Protein AF-C0QGR6-F1 (afdb_monomer)

Organism: Desulforapulum autotrophicum (strain ATCC 43914 / DSM 3382 / VKM B-1955 / HRM2) (NCBI:txid177437)

Sequence (82 aa):
MIAHAPVVWAANPVFVLQKHKILALATFEEGCILRNWALEGLERAGIDYKIVYVSRSISGLLDAVKAGFAIHPSSAITFLPI

Radius of gyration: 12.6 Å; Cα contacts (8 Å, |Δi|>4): 120; chains: 1; bounding box: 28×29×36 Å

Solvent-accessible surface area (backbone atoms only — not comparable to full-atom values): 5003 Å² total; per-residue (Å²): 137,90,83,87,69,59,79,40,79,43,60,28,94,85,66,72,93,53,96,91,50,70,42,39,28,26,36,54,53,92,91,38,65,55,39,52,55,45,52,55,52,31,59,77,67,71,50,59,65,43,82,77,42,75,38,95,42,70,65,60,39,49,49,40,13,66,72,58,72,23,33,26,65,37,54,54,68,80,74,57,86,128

Mean predicted aligned error: 4.11 Å

Foldseek 3Di:
DDDDFDWDKQAAPPDDDDQPDAAEAEEEDPPDPLVVCVVVVCVVVVHHYDDPHYDPDPVVRVVCRNVGPHMYTDTPVVPDDD

Nearest PDB structures (foldseek):
  3onm-assembly1_A  TM=8.805E-01  e=1.248E-05  Yersinia pseudotuberculosis IP 31758
  3onm-assembly1_B  TM=8.930E-01  e=2.980E-05  Yersinia pseudotuberculosis IP 31758
  7yhj-assembly2_D-2  TM=8.774E-01  e=3.407E-05  Escherichia coli
  7yhj-assembly1_E  TM=8.772E-01  e=4.165E-05  Escherichia coli
  7yhj-assembly1_C  TM=8.781E-01  e=1.300E-04  Escherichia coli

pLDDT: mean 90.97, std 11.66, range [45.31, 98.12]

Secondary structure (DSSP, 8-state):
-PPP--EEEE--TT----TTSPEEEEEPPTT-HHHHHHHHHHHHHT--EEEEEE-S-HHHHHHHHHTTS-BEEEEGGGGS--

Structure (mmCIF, N/CA/C/O backbone):
data_AF-C0QGR6-F1
#
_entry.id   AF-C0QGR6-F1
#
loop_
_atom_site.group_PDB
_atom_site.id
_atom_site.type_symbol
_atom_site.label_atom_id
_atom_site.label_alt_id
_atom_site.label_comp_id
_atom_site.label_asym_id
_atom_site.label_entity_id
_atom_site.label_seq_id
_atom_site.pdbx_PDB_ins_code
_atom_site.Cartn_x
_atom_site.Cartn_y
_atom_site.Cartn_z
_atom_site.occupancy
_atom_site.B_iso_or_equiv
_atom_site.auth_seq_id
_atom_site.auth_comp_id
_atom_site.auth_asym_id
_atom_site.auth_atom_id
_atom_site.pdbx_PDB_model_num
ATOM 1 N N . MET A 1 1 ? 9.355 -2.842 -27.681 1.00 50.47 1 MET A N 1
ATOM 2 C CA . MET A 1 1 ? 7.879 -2.868 -27.626 1.00 50.47 1 MET A CA 1
ATOM 3 C C . MET A 1 1 ? 7.489 -2.254 -26.287 1.00 50.47 1 MET A C 1
ATOM 5 O O . MET A 1 1 ? 7.973 -2.744 -25.276 1.00 50.47 1 MET A O 1
ATOM 9 N N . ILE A 1 2 ? 6.764 -1.133 -26.267 1.00 71.88 2 ILE A N 1
ATOM 10 C CA . ILE A 1 2 ? 6.306 -0.500 -25.018 1.00 71.88 2 ILE A CA 1
ATOM 11 C C . ILE A 1 2 ? 4.926 -1.082 -24.713 1.00 71.88 2 ILE A C 1
ATOM 13 O O . ILE A 1 2 ? 4.035 -1.007 -25.555 1.00 71.88 2 ILE A O 1
ATOM 17 N N . ALA A 1 3 ? 4.774 -1.710 -23.550 1.00 74.44 3 ALA A N 1
ATOM 18 C CA . ALA A 1 3 ? 3.499 -2.245 -23.088 1.00 74.44 3 ALA A CA 1
ATOM 19 C C . ALA A 1 3 ? 2.816 -1.225 -22.168 1.00 74.44 3 ALA A C 1
ATOM 21 O O . ALA A 1 3 ? 3.448 -0.679 -21.266 1.00 74.44 3 ALA A O 1
ATOM 22 N N . HIS A 1 4 ? 1.523 -0.990 -22.388 1.00 80.94 4 HIS A N 1
ATOM 23 C CA . HIS A 1 4 ? 0.681 -0.215 -21.482 1.00 80.94 4 HIS A CA 1
ATOM 24 C C . HIS A 1 4 ? -0.121 -1.181 -20.617 1.00 80.94 4 HIS A C 1
ATOM 26 O O . HIS A 1 4 ? -0.870 -2.002 -21.141 1.00 80.94 4 HIS A O 1
ATOM 32 N N . ALA A 1 5 ? 0.027 -1.073 -19.299 1.00 85.12 5 ALA A N 1
ATOM 33 C CA . ALA A 1 5 ? -0.745 -1.859 -18.351 1.00 85.12 5 ALA A CA 1
ATOM 34 C C . ALA A 1 5 ? -1.376 -0.953 -17.297 1.00 85.12 5 ALA A C 1
ATOM 36 O O . ALA A 1 5 ? -0.704 -0.046 -16.798 1.00 85.12 5 ALA A O 1
ATOM 37 N N . PRO A 1 6 ? -2.653 -1.181 -16.950 1.00 89.88 6 PRO A N 1
ATOM 38 C CA . PRO A 1 6 ? -3.292 -0.430 -15.888 1.00 89.88 6 PRO A CA 1
ATOM 39 C C . PRO A 1 6 ? -2.688 -0.799 -14.532 1.00 89.88 6 PRO A C 1
ATOM 41 O O . PRO A 1 6 ? -2.247 -1.931 -14.305 1.00 89.88 6 PRO A O 1
ATOM 44 N N . VAL A 1 7 ? -2.726 0.164 -13.615 1.00 91.25 7 VAL A N 1
ATOM 45 C CA . VAL A 1 7 ? -2.457 -0.076 -12.199 1.00 91.25 7 VAL A CA 1
ATOM 46 C C . VAL A 1 7 ? -3.761 -0.460 -11.522 1.00 91.25 7 VAL A C 1
ATOM 48 O O . VAL A 1 7 ? -4.775 0.223 -11.661 1.00 91.25 7 VAL A O 1
ATOM 51 N N . VAL A 1 8 ? -3.727 -1.584 -10.821 1.00 93.69 8 VAL A N 1
ATOM 52 C CA . VAL A 1 8 ? -4.868 -2.210 -10.160 1.00 93.69 8 VAL A CA 1
ATOM 53 C C . VAL A 1 8 ? -4.531 -2.492 -8.701 1.00 93.69 8 VAL A C 1
ATOM 55 O O . VAL A 1 8 ? -3.366 -2.551 -8.308 1.00 93.69 8 VAL A O 1
ATOM 58 N N . TRP A 1 9 ? -5.559 -2.690 -7.883 1.00 95.25 9 TRP A N 1
ATOM 59 C CA . TRP A 1 9 ? -5.384 -3.099 -6.495 1.00 95.25 9 TRP A CA 1
ATOM 60 C C . TRP A 1 9 ? -5.329 -4.619 -6.390 1.00 95.25 9 TRP A C 1
ATOM 62 O O . TRP A 1 9 ? -6.276 -5.315 -6.749 1.00 95.25 9 TRP A O 1
ATOM 72 N N . ALA A 1 10 ? -4.223 -5.125 -5.861 1.00 95.50 10 ALA A N 1
ATOM 73 C CA . ALA A 1 10 ? -4.072 -6.508 -5.453 1.00 95.50 10 ALA A CA 1
ATOM 74 C C . ALA A 1 10 ? -4.614 -6.683 -4.031 1.00 95.50 10 ALA A C 1
ATOM 76 O O . ALA A 1 10 ? -4.169 -5.994 -3.110 1.00 95.50 10 ALA A O 1
ATOM 77 N N . ALA A 1 11 ? -5.539 -7.618 -3.847 1.00 96.00 11 ALA A N 1
ATOM 78 C CA . ALA A 1 11 ? -6.128 -7.935 -2.553 1.00 96.00 11 ALA A CA 1
ATOM 79 C C . ALA A 1 11 ? -6.332 -9.451 -2.410 1.00 96.00 11 ALA A C 1
ATOM 81 O O . ALA A 1 11 ? -6.389 -10.178 -3.404 1.00 96.00 11 ALA A O 1
ATOM 82 N N . ASN A 1 12 ? -6.449 -9.933 -1.171 1.00 95.81 12 ASN A N 1
ATOM 83 C CA . ASN A 1 12 ? -6.887 -11.304 -0.917 1.00 95.81 12 ASN A CA 1
ATOM 84 C C . ASN A 1 12 ? -8.308 -11.515 -1.499 1.00 95.81 12 ASN A C 1
ATOM 86 O O . ASN A 1 12 ? -9.118 -10.594 -1.401 1.00 95.81 12 ASN A O 1
ATOM 90 N N . PRO A 1 13 ? -8.657 -12.695 -2.051 1.00 93.44 13 PRO A N 1
ATOM 91 C CA . PRO A 1 13 ? -9.993 -12.953 -2.602 1.00 93.44 13 PRO A CA 1
ATOM 92 C C . PRO A 1 13 ? -11.169 -12.683 -1.652 1.00 93.44 13 PRO A C 1
ATOM 94 O O . PRO A 1 13 ? -12.260 -12.374 -2.121 1.00 93.44 13 PRO A O 1
ATOM 97 N N . VAL A 1 14 ? -10.967 -12.784 -0.333 1.00 93.38 14 VAL A N 1
ATOM 98 C CA . VAL A 1 14 ? -12.009 -12.485 0.668 1.00 93.38 14 VAL A CA 1
ATOM 99 C C . VAL A 1 14 ? -11.939 -11.053 1.214 1.00 93.38 14 VAL A C 1
ATOM 101 O O . VAL A 1 14 ? -12.626 -10.721 2.179 1.00 93.38 14 VAL A O 1
ATOM 104 N N . PHE A 1 15 ? -11.098 -10.193 0.635 1.00 93.94 15 PHE A N 1
ATOM 105 C CA . PHE A 1 15 ? -11.000 -8.794 1.036 1.00 93.94 15 PHE A CA 1
ATOM 106 C C . PHE A 1 15 ? -12.312 -8.054 0.764 1.00 93.94 15 PHE A C 1
ATOM 108 O O . PHE A 1 15 ? -12.851 -8.084 -0.341 1.00 93.94 15 PHE A O 1
ATOM 115 N N . VAL A 1 16 ? -12.785 -7.320 1.770 1.00 92.81 16 VAL A N 1
ATOM 116 C CA . VAL A 1 16 ? -13.948 -6.439 1.657 1.00 92.81 16 VAL A CA 1
ATOM 117 C C . VAL A 1 16 ? -13.545 -5.049 2.120 1.00 92.81 16 VAL A C 1
ATOM 119 O O . VAL A 1 16 ? -13.118 -4.871 3.263 1.00 92.81 16 VAL A O 1
ATOM 122 N N . LEU A 1 17 ? -13.720 -4.056 1.248 1.00 90.75 17 LEU A N 1
ATOM 123 C CA . LEU A 1 17 ? -13.493 -2.661 1.604 1.00 90.75 17 LEU A CA 1
ATOM 124 C C . LEU A 1 17 ? -14.540 -2.210 2.631 1.00 90.75 17 LEU A C 1
ATOM 126 O O . LEU A 1 17 ? -15.743 -2.292 2.393 1.00 90.75 17 LEU A O 1
ATOM 130 N N . GLN A 1 18 ? -14.073 -1.721 3.776 1.00 90.19 18 GLN A N 1
ATOM 131 C CA . GLN A 1 18 ? -14.922 -1.252 4.868 1.00 90.19 18 GLN A CA 1
ATOM 132 C C . GLN A 1 18 ? -14.896 0.278 4.906 1.00 90.19 18 GLN A C 1
ATOM 134 O O . GLN A 1 18 ? -13.844 0.865 5.139 1.00 90.19 18 GLN A O 1
ATOM 139 N N . LYS A 1 19 ? -16.055 0.923 4.720 1.00 82.62 19 LYS A N 1
ATOM 140 C CA . LYS A 1 19 ? -16.180 2.385 4.539 1.00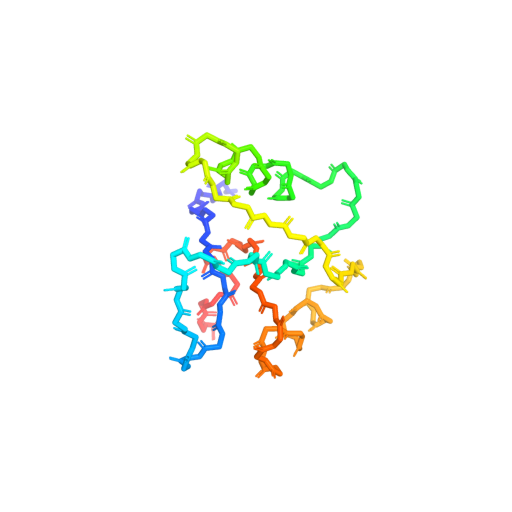 82.62 19 LYS A CA 1
ATOM 141 C C . LYS A 1 19 ? -15.552 3.237 5.655 1.00 82.62 19 LYS A C 1
ATOM 143 O O . LYS A 1 19 ? -15.139 4.354 5.392 1.00 82.62 19 LYS A O 1
ATOM 148 N N . HIS A 1 20 ? -15.483 2.723 6.881 1.00 87.12 20 HIS A N 1
ATOM 149 C CA . HIS A 1 20 ? -14.989 3.462 8.052 1.00 87.12 20 HIS A CA 1
ATOM 150 C C . HIS A 1 20 ? -13.727 2.838 8.660 1.00 87.12 20 HIS A C 1
ATOM 152 O O . HIS A 1 20 ? -13.411 3.082 9.823 1.00 87.12 20 HIS A O 1
ATOM 158 N N . LYS A 1 21 ? -13.035 1.974 7.910 1.00 91.88 21 LYS A N 1
ATOM 159 C CA . LYS A 1 21 ? -11.803 1.335 8.370 1.00 91.88 21 LYS A CA 1
ATOM 160 C C . LYS A 1 21 ? -10.627 1.890 7.586 1.00 91.88 21 LYS A C 1
ATOM 162 O O . LYS A 1 21 ? -10.674 1.939 6.362 1.00 91.88 21 LYS A O 1
ATOM 167 N N . ILE A 1 22 ? -9.554 2.210 8.305 1.00 96.12 22 ILE A N 1
ATOM 168 C CA . ILE A 1 22 ? -8.273 2.574 7.702 1.00 96.12 22 ILE A CA 1
ATOM 169 C C . ILE A 1 22 ? -7.805 1.427 6.799 1.00 96.12 22 ILE A C 1
ATOM 171 O O . ILE A 1 22 ? -7.655 0.283 7.248 1.00 96.12 22 ILE A O 1
ATOM 175 N N . LEU A 1 23 ? -7.567 1.744 5.531 1.00 97.25 23 LEU A N 1
ATOM 176 C CA . LEU A 1 23 ? -7.096 0.804 4.530 1.00 97.25 23 LEU A CA 1
ATOM 177 C C . LEU A 1 23 ? -5.615 0.481 4.749 1.00 97.25 23 LEU A C 1
ATOM 179 O O . LEU A 1 23 ? -4.753 1.354 4.686 1.00 97.25 23 LEU A O 1
ATOM 183 N N . ALA A 1 24 ? -5.311 -0.788 5.006 1.00 97.69 24 ALA A N 1
ATOM 184 C CA . ALA A 1 24 ? -3.945 -1.250 5.210 1.00 97.69 24 ALA A CA 1
ATOM 185 C C . ALA A 1 24 ? -3.236 -1.463 3.864 1.00 97.69 24 ALA A C 1
ATOM 187 O O . ALA A 1 24 ? -3.697 -2.247 3.032 1.00 97.69 24 ALA A O 1
ATOM 188 N N . LEU A 1 25 ? -2.107 -0.783 3.664 1.00 98.00 25 LEU A N 1
ATOM 189 C CA . LEU A 1 25 ? -1.332 -0.822 2.426 1.00 98.00 25 LEU A CA 1
ATOM 190 C C . LEU A 1 25 ? 0.011 -1.532 2.602 1.00 98.00 25 LEU A C 1
ATOM 192 O O . LEU A 1 25 ? 0.753 -1.269 3.553 1.00 98.00 25 LEU A O 1
ATOM 196 N N . ALA A 1 26 ? 0.333 -2.368 1.620 1.00 98.12 26 ALA A N 1
ATOM 197 C CA . ALA A 1 26 ? 1.657 -2.897 1.352 1.00 98.12 26 ALA A CA 1
ATOM 198 C C .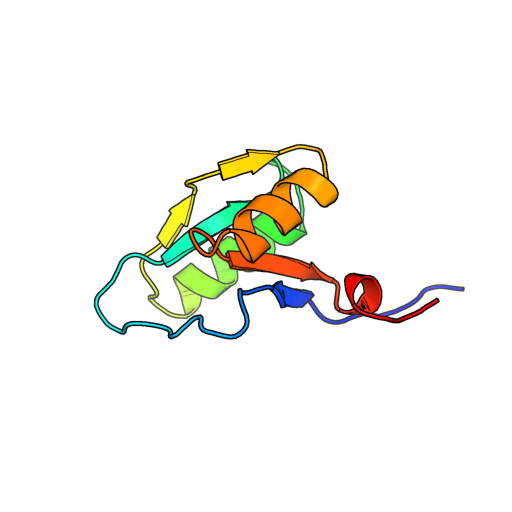 ALA A 1 26 ? 2.218 -2.190 0.112 1.00 98.12 26 ALA A C 1
ATOM 200 O O . ALA A 1 26 ? 1.640 -2.266 -0.977 1.00 98.12 26 ALA A O 1
ATOM 201 N N . THR A 1 27 ? 3.333 -1.480 0.251 1.00 97.94 27 THR A N 1
ATOM 202 C CA . THR A 1 27 ? 3.896 -0.670 -0.839 1.00 97.94 27 THR A CA 1
ATOM 203 C C . THR A 1 27 ? 5.384 -0.915 -1.027 1.00 97.94 27 THR A C 1
ATOM 205 O O . THR A 1 27 ? 6.085 -1.399 -0.142 1.00 97.94 27 THR A O 1
ATOM 208 N N . PHE A 1 28 ? 5.881 -0.563 -2.209 1.00 97.19 28 PHE A N 1
ATOM 209 C CA . PHE A 1 28 ? 7.313 -0.371 -2.385 1.00 97.19 28 PHE A CA 1
ATOM 210 C C . PHE A 1 28 ? 7.806 0.824 -1.555 1.00 97.19 28 PHE A C 1
ATOM 212 O O . PHE A 1 28 ? 7.030 1.597 -0.982 1.00 97.19 28 PHE A O 1
ATOM 219 N N . GLU A 1 29 ? 9.121 0.984 -1.490 1.00 96.62 29 GLU A N 1
ATOM 220 C CA . GLU A 1 29 ? 9.745 2.133 -0.842 1.00 96.62 29 GLU A CA 1
ATOM 221 C C . GLU A 1 29 ? 9.327 3.474 -1.468 1.00 96.62 29 GLU A C 1
ATOM 223 O O . GLU A 1 29 ? 8.693 3.550 -2.527 1.00 96.62 29 GLU A O 1
ATOM 228 N N . GLU A 1 30 ? 9.669 4.553 -0.771 1.00 94.62 30 GLU A N 1
ATOM 229 C CA . GLU A 1 30 ? 9.483 5.915 -1.267 1.00 94.62 30 GLU A CA 1
ATOM 230 C C . GLU A 1 30 ? 10.197 6.124 -2.604 1.00 94.62 30 GLU A C 1
ATOM 232 O O . GLU A 1 30 ? 11.231 5.520 -2.882 1.00 94.62 30 GLU A O 1
ATOM 237 N N . GLY A 1 31 ? 9.604 6.953 -3.464 1.00 92.44 31 GLY A N 1
ATOM 238 C CA . GLY A 1 31 ? 10.079 7.167 -4.833 1.00 92.44 31 GLY A CA 1
ATOM 239 C C . GLY A 1 31 ? 9.551 6.155 -5.857 1.00 92.44 31 GLY A C 1
ATOM 240 O O . GLY A 1 31 ? 9.697 6.382 -7.057 1.00 92.44 31 GLY A O 1
ATOM 241 N N . CYS A 1 32 ? 8.883 5.074 -5.436 1.00 94.75 32 CYS A N 1
ATOM 242 C CA . CYS A 1 32 ? 8.187 4.190 -6.369 1.00 94.75 32 CYS A CA 1
ATOM 243 C C . CYS A 1 32 ? 6.941 4.873 -6.957 1.00 94.75 32 CYS A C 1
ATOM 245 O O . CYS A 1 32 ? 6.031 5.270 -6.229 1.00 94.75 32 CYS A O 1
ATOM 247 N N . ILE A 1 33 ? 6.849 4.921 -8.288 1.00 94.75 33 ILE A N 1
ATOM 248 C CA . ILE A 1 33 ? 5.717 5.544 -8.986 1.00 94.75 33 ILE A CA 1
ATOM 249 C C . ILE A 1 33 ? 4.367 4.889 -8.651 1.00 94.75 33 ILE A C 1
ATOM 251 O O . ILE A 1 33 ? 3.377 5.589 -8.469 1.00 94.75 33 ILE A O 1
ATOM 255 N N . LEU A 1 34 ? 4.333 3.559 -8.479 1.00 93.88 34 LEU A N 1
ATOM 256 C CA . LEU A 1 34 ? 3.115 2.836 -8.094 1.00 93.88 34 LEU A CA 1
ATOM 257 C C . LEU A 1 34 ? 2.640 3.236 -6.699 1.00 93.88 34 LEU A C 1
ATOM 259 O O . LEU A 1 34 ? 1.439 3.366 -6.478 1.00 93.88 34 LEU A O 1
ATOM 263 N N . ARG A 1 35 ? 3.578 3.449 -5.765 1.00 95.88 35 ARG A N 1
ATOM 264 C CA . ARG A 1 35 ? 3.252 3.955 -4.430 1.00 95.88 35 ARG A CA 1
ATOM 265 C C . ARG A 1 35 ? 2.641 5.344 -4.552 1.00 95.88 35 ARG A C 1
ATOM 267 O O . ARG A 1 35 ? 1.547 5.539 -4.046 1.00 95.88 35 ARG A O 1
ATOM 274 N N . ASN A 1 36 ? 3.290 6.266 -5.256 1.00 96.69 36 ASN A N 1
ATOM 275 C CA . ASN A 1 36 ? 2.799 7.641 -5.372 1.00 96.69 36 ASN A CA 1
ATOM 276 C C . ASN A 1 36 ? 1.386 7.694 -5.969 1.00 96.69 36 ASN A C 1
ATOM 278 O O . ASN A 1 36 ? 0.489 8.261 -5.354 1.00 96.69 36 ASN A O 1
ATOM 282 N N . TRP A 1 37 ? 1.151 7.005 -7.090 1.00 96.06 37 TRP A N 1
ATOM 283 C CA . TRP A 1 37 ? -0.175 6.953 -7.715 1.00 96.06 37 TRP A CA 1
ATOM 284 C C . TRP A 1 37 ? -1.250 6.359 -6.804 1.00 96.06 37 TRP A C 1
ATOM 286 O O . TRP A 1 37 ? -2.397 6.802 -6.821 1.00 96.06 37 TRP A O 1
ATOM 296 N N . ALA A 1 38 ? -0.892 5.356 -6.004 1.00 95.62 38 ALA A N 1
ATOM 297 C CA . ALA A 1 38 ? -1.808 4.743 -5.057 1.00 95.62 38 ALA A CA 1
ATOM 298 C C . ALA A 1 38 ? -2.197 5.703 -3.930 1.00 95.62 38 ALA A C 1
ATOM 300 O O . ALA A 1 38 ? -3.380 5.821 -3.619 1.00 95.62 38 ALA A O 1
ATOM 301 N N . LEU A 1 39 ? -1.216 6.397 -3.344 1.00 96.94 39 LEU A N 1
ATOM 302 C CA . LEU 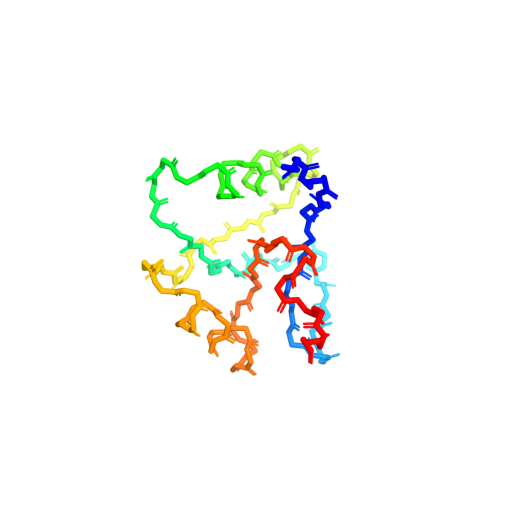A 1 39 ? -1.450 7.362 -2.267 1.00 96.94 39 LEU A CA 1
ATOM 303 C C . LEU A 1 39 ? -2.283 8.545 -2.774 1.00 96.94 39 LEU A C 1
ATOM 305 O O . LEU A 1 39 ? -3.336 8.827 -2.210 1.00 96.94 39 LEU A O 1
ATOM 309 N N . GLU A 1 40 ? -1.899 9.139 -3.905 1.00 97.00 40 GLU A N 1
ATOM 310 C CA . GLU A 1 40 ? -2.655 10.224 -4.546 1.00 97.00 40 GLU A CA 1
ATOM 311 C C . GLU A 1 40 ? -4.086 9.794 -4.906 1.00 97.00 40 GLU A C 1
ATOM 313 O O . GLU A 1 40 ? -5.045 10.550 -4.736 1.00 97.00 40 GLU A O 1
ATOM 318 N N . GLY A 1 41 ? -4.260 8.565 -5.402 1.00 95.88 41 GLY A N 1
ATOM 319 C CA . GLY A 1 41 ? -5.571 8.008 -5.724 1.00 95.88 41 GLY A CA 1
ATOM 320 C C . GLY A 1 41 ? -6.473 7.866 -4.496 1.00 95.88 41 GLY A C 1
ATOM 321 O O . GLY A 1 41 ? -7.656 8.203 -4.569 1.00 95.88 41 GLY A O 1
ATOM 322 N N . LEU A 1 42 ? -5.920 7.405 -3.371 1.00 95.88 42 LEU A N 1
ATOM 323 C CA . LEU A 1 42 ? -6.651 7.265 -2.109 1.00 95.88 42 LEU A CA 1
ATOM 324 C C . LEU A 1 42 ? -6.989 8.622 -1.488 1.00 95.88 42 LEU A C 1
ATOM 326 O O . LEU A 1 42 ? -8.122 8.815 -1.046 1.00 95.88 42 LEU A O 1
ATOM 330 N N . GLU A 1 43 ? -6.059 9.576 -1.527 1.00 96.94 43 GLU A N 1
ATOM 331 C CA . GLU A 1 43 ? -6.280 10.950 -1.059 1.00 96.94 43 GLU A CA 1
ATOM 332 C C . GLU A 1 43 ? -7.407 11.627 -1.839 1.00 96.94 43 GLU A C 1
ATOM 334 O O . GLU A 1 43 ? -8.346 12.161 -1.247 1.00 96.94 43 GLU A O 1
ATOM 339 N N . ARG A 1 44 ? -7.384 11.529 -3.173 1.00 97.25 44 ARG A N 1
ATOM 340 C CA . ARG A 1 44 ? -8.453 12.062 -4.034 1.00 97.25 44 ARG A CA 1
ATOM 341 C C . ARG A 1 44 ? -9.805 11.393 -3.796 1.00 97.25 44 ARG A C 1
ATOM 343 O O . ARG A 1 44 ? -10.836 12.024 -4.017 1.00 97.25 44 ARG A O 1
ATOM 350 N N . ALA A 1 45 ? -9.807 10.128 -3.383 1.00 94.75 45 ALA A N 1
ATOM 351 C CA . ALA A 1 45 ? -11.018 9.383 -3.054 1.00 94.75 45 ALA A CA 1
ATOM 352 C C . ALA A 1 45 ? -11.517 9.632 -1.617 1.00 94.75 45 ALA A C 1
ATO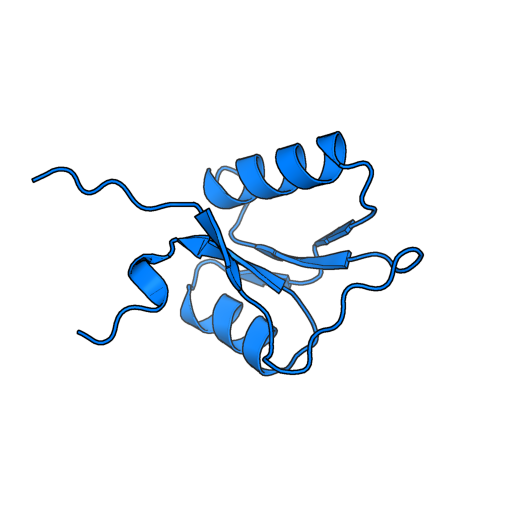M 354 O O . ALA A 1 45 ? -12.599 9.156 -1.273 1.00 94.75 45 ALA A O 1
ATOM 355 N N . GLY A 1 46 ? -10.751 10.345 -0.782 1.00 95.12 46 GLY A N 1
ATOM 356 C CA . GLY A 1 46 ? -11.066 10.537 0.635 1.00 95.12 46 GLY A CA 1
ATOM 357 C C . GLY A 1 46 ? -11.057 9.230 1.433 1.00 95.12 46 GLY A C 1
ATOM 358 O O . GLY A 1 46 ? -11.858 9.073 2.353 1.00 95.12 46 GLY A O 1
ATOM 359 N N . ILE A 1 47 ? -10.214 8.265 1.048 1.00 95.44 47 ILE A N 1
ATOM 360 C CA . ILE A 1 47 ? -10.089 6.974 1.735 1.00 95.44 47 ILE A CA 1
ATOM 361 C C . ILE A 1 47 ? -8.911 7.045 2.701 1.00 95.44 47 ILE A C 1
ATOM 363 O O . ILE A 1 47 ? -7.763 7.142 2.273 1.00 95.44 47 ILE A O 1
ATOM 367 N N . ASP A 1 48 ? -9.192 6.920 3.997 1.00 96.75 48 ASP A N 1
ATOM 368 C CA . ASP A 1 48 ? -8.150 6.822 5.016 1.00 96.75 48 ASP A CA 1
ATOM 369 C C . ASP A 1 48 ? -7.328 5.547 4.831 1.00 96.75 48 ASP A C 1
ATOM 371 O O . ASP A 1 48 ? -7.866 4.442 4.696 1.00 96.75 48 ASP A O 1
ATOM 375 N N . TYR A 1 49 ? -6.008 5.683 4.883 1.00 97.31 49 TYR A N 1
ATOM 376 C CA . TYR A 1 49 ? -5.092 4.570 4.694 1.00 97.31 49 TYR A CA 1
ATOM 377 C C . TYR A 1 49 ? -3.914 4.623 5.660 1.00 97.31 49 TYR A C 1
ATOM 379 O O . TYR A 1 49 ? -3.591 5.649 6.258 1.00 97.31 49 TYR A O 1
ATOM 387 N N . LYS A 1 50 ? -3.245 3.481 5.804 1.00 97.75 50 LYS A N 1
ATOM 388 C CA . LYS A 1 50 ? -1.987 3.357 6.532 1.00 97.75 50 LYS A CA 1
ATOM 389 C C . LYS A 1 50 ? -1.072 2.386 5.809 1.00 97.75 50 LYS A C 1
ATOM 391 O O . LYS A 1 50 ? -1.463 1.262 5.507 1.00 97.75 50 LYS A O 1
ATOM 396 N N . ILE A 1 51 ? 0.171 2.798 5.590 1.00 97.94 51 ILE A N 1
ATOM 397 C CA . ILE A 1 51 ? 1.225 1.894 5.131 1.00 97.94 51 ILE A CA 1
ATOM 398 C C . ILE A 1 51 ? 1.616 1.012 6.318 1.00 97.94 51 ILE A C 1
ATOM 400 O O . ILE A 1 51 ? 2.128 1.503 7.324 1.00 97.94 51 ILE A O 1
ATOM 404 N N . VAL A 1 52 ? 1.315 -0.282 6.224 1.00 98.00 52 VAL A N 1
ATOM 405 C CA . VAL A 1 52 ? 1.586 -1.271 7.284 1.00 98.00 52 VAL A CA 1
ATOM 406 C C . VAL A 1 52 ? 2.752 -2.188 6.938 1.00 98.00 52 VAL A C 1
ATOM 408 O O . VAL A 1 52 ? 3.281 -2.863 7.816 1.00 98.00 52 VAL A O 1
ATOM 411 N N . TYR A 1 53 ? 3.152 -2.217 5.666 1.00 98.06 53 TYR A N 1
ATOM 412 C CA . TYR A 1 53 ? 4.242 -3.049 5.182 1.00 98.06 53 TYR A CA 1
ATOM 413 C C . TYR A 1 53 ? 4.947 -2.383 3.999 1.00 98.06 53 TYR A C 1
ATOM 415 O O . TYR A 1 53 ? 4.298 -1.877 3.083 1.00 98.06 53 TYR A O 1
ATOM 423 N N . VAL A 1 54 ? 6.278 -2.392 4.023 1.00 97.88 54 VAL A N 1
ATOM 424 C CA . VAL A 1 54 ? 7.123 -1.870 2.945 1.00 97.88 54 VAL A CA 1
ATOM 425 C C . VAL A 1 54 ? 8.132 -2.940 2.562 1.00 97.88 54 VAL A C 1
ATOM 427 O O . VAL A 1 54 ? 8.754 -3.546 3.432 1.00 97.88 54 VAL A O 1
ATOM 430 N N . SER A 1 55 ? 8.300 -3.181 1.265 1.00 96.81 55 SER A N 1
ATOM 431 C CA . SER A 1 55 ? 9.284 -4.141 0.764 1.00 96.81 55 SER A CA 1
ATOM 432 C C . SER A 1 55 ? 9.829 -3.721 -0.593 1.00 96.81 55 SER A C 1
ATOM 434 O O . SER A 1 55 ? 9.123 -3.128 -1.403 1.00 96.81 55 SER A O 1
ATOM 436 N N . ARG A 1 56 ? 11.088 -4.074 -0.865 1.00 95.56 56 ARG A N 1
ATOM 437 C CA . ARG A 1 56 ? 11.703 -3.950 -2.198 1.00 95.56 56 ARG A CA 1
ATOM 438 C C . ARG A 1 56 ? 11.370 -5.127 -3.117 1.00 95.56 56 ARG A C 1
ATOM 440 O O . ARG A 1 56 ? 11.704 -5.084 -4.295 1.00 95.56 56 ARG A O 1
ATOM 447 N N . SER A 1 57 ? 10.746 -6.182 -2.591 1.00 95.06 57 SER A N 1
ATOM 448 C CA . SER A 1 57 ? 10.416 -7.384 -3.356 1.00 95.06 57 SER A CA 1
ATOM 449 C C . SER A 1 57 ? 8.926 -7.463 -3.650 1.00 95.06 57 SER A C 1
ATOM 451 O O . SER A 1 57 ? 8.108 -7.437 -2.729 1.00 95.06 57 SER A O 1
ATOM 453 N N . ILE A 1 58 ? 8.582 -7.684 -4.922 1.00 93.69 58 ILE A N 1
ATOM 454 C CA . ILE A 1 58 ? 7.204 -7.974 -5.325 1.00 93.69 58 ILE A CA 1
ATOM 455 C C . ILE A 1 58 ? 6.652 -9.211 -4.609 1.00 93.69 58 ILE A C 1
ATOM 457 O O . ILE A 1 58 ? 5.493 -9.204 -4.209 1.00 93.69 58 ILE A O 1
ATOM 461 N N . SER A 1 59 ? 7.473 -10.244 -4.374 1.00 94.50 59 SER A N 1
ATOM 462 C CA . SER A 1 59 ? 7.020 -11.440 -3.658 1.00 94.50 59 SER A CA 1
ATOM 463 C C . SER A 1 59 ? 6.588 -11.105 -2.233 1.00 94.50 59 SER A C 1
ATOM 465 O O . SER A 1 59 ? 5.500 -11.492 -1.834 1.00 94.50 59 SER A O 1
ATOM 467 N N . GLY A 1 60 ? 7.363 -10.287 -1.512 1.00 96.00 60 GLY A N 1
ATOM 468 C CA . GLY A 1 60 ? 7.017 -9.875 -0.150 1.00 96.00 60 GLY A CA 1
ATOM 469 C C . GLY A 1 60 ? 5.727 -9.055 -0.091 1.00 96.00 60 GLY A C 1
ATOM 470 O O . GLY A 1 60 ? 4.907 -9.247 0.804 1.00 96.00 60 GLY A O 1
ATOM 471 N N . LEU A 1 61 ? 5.506 -8.168 -1.067 1.00 97.00 61 LEU A N 1
ATOM 472 C CA . LEU A 1 61 ? 4.254 -7.409 -1.162 1.00 97.00 61 LEU A CA 1
ATOM 473 C C . LEU A 1 61 ? 3.063 -8.325 -1.460 1.00 97.00 61 LEU A C 1
ATOM 475 O O . LEU A 1 61 ? 2.014 -8.192 -0.832 1.00 97.00 61 LEU A O 1
ATOM 479 N N . LEU A 1 62 ? 3.227 -9.288 -2.370 1.00 95.25 62 LEU A N 1
ATOM 480 C CA . LEU A 1 62 ? 2.188 -10.272 -2.670 1.00 95.25 62 LEU A CA 1
ATOM 481 C C . LEU A 1 62 ? 1.934 -11.230 -1.502 1.00 95.25 62 LEU A C 1
ATOM 483 O O . LEU A 1 62 ? 0.797 -11.654 -1.322 1.00 95.25 62 LEU A O 1
ATOM 487 N N . ASP A 1 63 ? 2.937 -11.551 -0.691 1.00 96.50 63 ASP A N 1
ATOM 488 C CA . ASP A 1 63 ? 2.763 -12.377 0.504 1.00 96.50 63 ASP A CA 1
ATOM 489 C C . ASP A 1 63 ? 1.946 -11.639 1.571 1.00 96.50 63 ASP A C 1
ATOM 491 O O . ASP A 1 63 ? 1.045 -12.232 2.164 1.00 96.50 63 ASP A O 1
ATOM 495 N N . ALA A 1 64 ? 2.157 -10.327 1.738 1.00 97.12 64 ALA A N 1
ATOM 496 C CA . ALA A 1 64 ? 1.307 -9.491 2.588 1.00 97.12 64 ALA A CA 1
ATOM 497 C C . ALA A 1 64 ? -0.158 -9.470 2.111 1.00 97.12 64 ALA A C 1
ATOM 499 O O . ALA A 1 64 ? -1.088 -9.584 2.917 1.00 97.12 64 ALA A O 1
ATOM 500 N N . VAL A 1 65 ? -0.360 -9.392 0.791 1.00 97.25 65 VAL A N 1
ATOM 501 C CA . VAL A 1 65 ? -1.688 -9.484 0.169 1.00 97.25 65 VAL A CA 1
ATOM 502 C C . VAL A 1 65 ? -2.321 -10.854 0.398 1.00 97.25 65 VAL A C 1
ATOM 504 O O . VAL A 1 65 ? -3.462 -10.933 0.849 1.00 97.25 65 VAL A O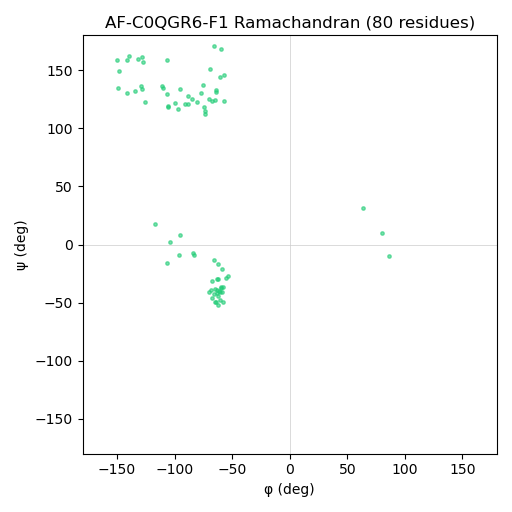 1
ATOM 507 N N . LYS A 1 66 ? -1.595 -11.944 0.133 1.00 95.94 66 LYS A N 1
ATOM 508 C CA . LYS A 1 66 ? -2.085 -13.320 0.321 1.00 95.94 66 LYS A CA 1
ATOM 509 C C . LYS A 1 66 ? -2.437 -13.600 1.777 1.00 95.94 66 LYS A C 1
ATOM 511 O O . LYS A 1 66 ? -3.475 -14.201 2.031 1.00 95.94 66 LYS A O 1
ATOM 516 N N . ALA A 1 67 ? -1.635 -13.111 2.722 1.00 96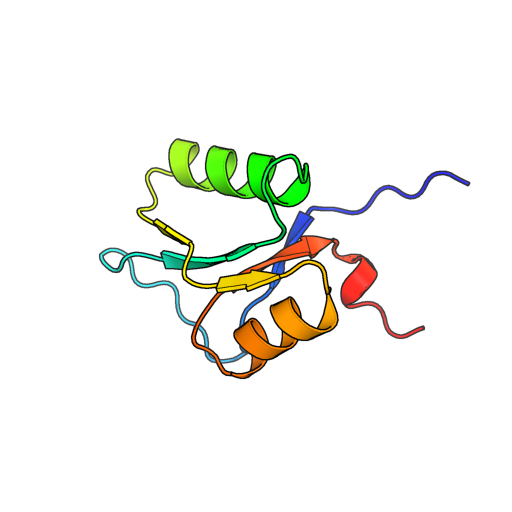.62 67 ALA A N 1
ATOM 517 C CA . ALA A 1 67 ? -1.917 -13.204 4.152 1.00 96.62 67 ALA A CA 1
ATOM 518 C C . ALA A 1 67 ? -3.156 -12.391 4.584 1.00 96.62 67 ALA A C 1
ATOM 520 O O . ALA A 1 67 ? -3.664 -12.586 5.685 1.00 96.62 67 ALA A O 1
ATOM 521 N N . GLY A 1 68 ? -3.664 -11.496 3.728 1.00 95.06 68 GLY A N 1
ATOM 522 C CA . GLY A 1 68 ? -4.937 -10.802 3.922 1.00 95.06 68 GLY A CA 1
ATOM 523 C C . GLY A 1 68 ? -4.885 -9.604 4.867 1.00 95.06 68 GLY A C 1
ATOM 524 O O . GLY A 1 68 ? -5.935 -9.071 5.220 1.00 95.06 68 GLY A O 1
ATOM 525 N N . PHE A 1 69 ? -3.693 -9.156 5.270 1.00 94.75 69 PHE A N 1
ATOM 526 C CA . PHE A 1 69 ? -3.558 -8.016 6.183 1.00 94.75 69 PHE A CA 1
ATOM 527 C C . PHE A 1 69 ? -3.304 -6.678 5.476 1.00 94.75 69 PHE A C 1
ATOM 529 O O . PHE A 1 69 ? -3.361 -5.638 6.131 1.00 94.75 69 PHE A O 1
ATOM 536 N N . ALA A 1 70 ? -3.041 -6.679 4.166 1.00 97.19 70 ALA A N 1
ATOM 537 C CA . ALA A 1 70 ? -2.828 -5.466 3.381 1.00 97.19 70 ALA A CA 1
ATOM 538 C C . ALA A 1 70 ? -3.269 -5.633 1.918 1.00 97.19 70 ALA A C 1
ATOM 540 O O . ALA A 1 70 ? -3.334 -6.750 1.407 1.00 97.19 70 ALA A O 1
ATOM 541 N N . ILE A 1 71 ? -3.530 -4.517 1.236 1.00 97.19 71 ILE A N 1
ATOM 542 C CA . ILE A 1 71 ? -3.660 -4.465 -0.228 1.00 97.19 71 ILE A CA 1
ATOM 543 C C . ILE A 1 71 ? -2.430 -3.798 -0.851 1.00 97.19 71 ILE A C 1
ATOM 545 O O . ILE A 1 71 ? -1.727 -3.039 -0.180 1.00 97.19 71 ILE A O 1
ATOM 549 N N . HIS A 1 72 ? -2.177 -4.040 -2.134 1.00 97.12 72 HIS A N 1
ATOM 550 C CA . HIS A 1 72 ? -0.997 -3.518 -2.827 1.00 97.12 72 HIS A CA 1
ATOM 551 C C . HIS A 1 72 ? -1.357 -2.919 -4.198 1.00 97.12 72 HIS A C 1
ATOM 553 O O . HIS A 1 72 ? -2.059 -3.577 -4.968 1.00 97.12 72 HIS A O 1
ATOM 559 N N . PRO A 1 73 ? -0.881 -1.710 -4.548 1.00 96.00 73 PRO A N 1
ATOM 560 C CA . PRO A 1 73 ? -1.002 -1.193 -5.908 1.00 96.00 73 PRO A CA 1
ATOM 561 C C . PRO A 1 73 ? -0.031 -1.922 -6.840 1.00 96.00 73 PRO A C 1
ATOM 563 O O . PRO A 1 73 ? 1.185 -1.801 -6.706 1.00 96.00 73 PRO A O 1
ATOM 566 N N . SER A 1 74 ? -0.566 -2.669 -7.798 1.00 92.69 74 SER A N 1
ATOM 567 C CA . SER A 1 74 ? 0.212 -3.526 -8.689 1.00 92.69 74 SER A CA 1
ATOM 568 C C . SER A 1 74 ? -0.107 -3.242 -10.154 1.00 92.69 74 SER A C 1
ATOM 570 O O . SER A 1 74 ? -1.178 -2.739 -10.488 1.00 92.69 74 SER A O 1
ATOM 572 N N . SER A 1 75 ? 0.817 -3.574 -11.051 1.00 88.56 75 SER A N 1
ATOM 573 C CA . SER A 1 75 ? 0.524 -3.581 -12.485 1.00 88.56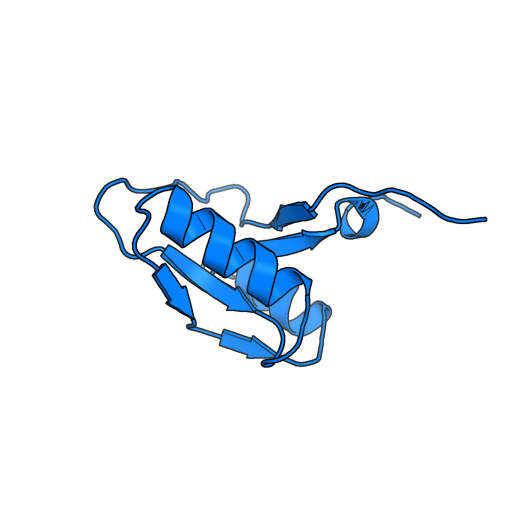 75 SER A CA 1
ATOM 574 C C . SER A 1 75 ? -0.311 -4.813 -12.822 1.00 88.56 75 SER A C 1
ATOM 576 O O . SER A 1 75 ? 0.003 -5.913 -12.369 1.00 88.56 75 SER A O 1
ATOM 578 N N . ALA A 1 76 ? -1.338 -4.671 -13.662 1.00 80.94 76 ALA A N 1
ATOM 579 C CA . ALA A 1 76 ? -2.179 -5.804 -14.059 1.00 80.94 76 ALA A CA 1
ATOM 580 C C . ALA A 1 76 ? -1.395 -6.945 -14.745 1.00 80.94 76 ALA A C 1
ATOM 582 O O . ALA A 1 76 ? -1.837 -8.091 -14.715 1.00 80.94 76 ALA A O 1
ATOM 583 N N . ILE A 1 77 ? -0.204 -6.663 -15.297 1.00 73.38 77 ILE A N 1
ATOM 584 C CA . ILE A 1 77 ? 0.685 -7.683 -15.885 1.00 73.38 77 ILE A CA 1
ATOM 585 C C . ILE A 1 77 ? 1.142 -8.712 -14.843 1.00 73.38 77 ILE A C 1
ATOM 587 O O . ILE A 1 77 ? 1.351 -9.870 -1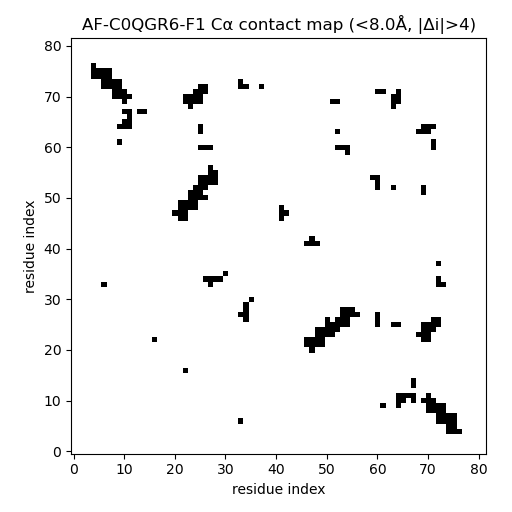5.188 1.00 73.38 77 ILE A O 1
ATOM 591 N N . THR A 1 78 ? 1.261 -8.331 -13.568 1.00 69.62 78 THR A N 1
ATOM 592 C CA . THR A 1 78 ? 1.707 -9.238 -12.498 1.00 69.62 78 THR A CA 1
A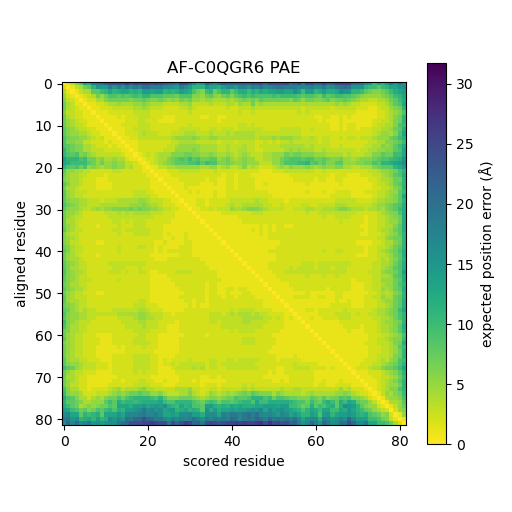TOM 593 C C . THR A 1 78 ? 0.754 -10.424 -12.281 1.00 69.62 78 THR A C 1
ATOM 595 O O . THR A 1 78 ? 1.157 -11.421 -11.689 1.00 69.62 78 THR A O 1
ATOM 598 N N . PHE A 1 79 ? -0.481 -10.352 -12.790 1.00 65.31 79 PHE A N 1
ATOM 599 C CA . PHE A 1 79 ? -1.496 -11.404 -12.673 1.00 65.31 79 PHE A CA 1
ATOM 600 C C . PHE A 1 79 ? -1.712 -12.220 -13.953 1.00 65.31 79 PHE A C 1
ATOM 602 O O . PHE A 1 79 ? -2.586 -13.087 -13.970 1.00 65.31 79 PHE A O 1
ATOM 609 N N . LEU A 1 80 ? -0.957 -11.962 -15.024 1.00 54.66 80 LEU A N 1
ATOM 610 C CA . LEU A 1 80 ? -1.065 -12.760 -16.242 1.00 54.66 80 LEU A CA 1
ATOM 611 C C . LEU A 1 80 ? -0.338 -14.103 -16.054 1.00 54.66 80 LEU A C 1
ATOM 613 O O . LEU A 1 80 ? 0.818 -14.100 -15.624 1.00 54.66 80 LEU A O 1
ATOM 617 N N . PRO A 1 81 ? -0.974 -15.247 -16.372 1.00 45.31 81 PRO A N 1
ATOM 618 C CA . PRO A 1 81 ? -0.240 -16.493 -16.531 1.00 45.31 81 PRO A CA 1
ATOM 619 C C . PRO A 1 81 ? 0.692 -16.332 -17.740 1.00 45.31 81 PRO A C 1
ATOM 621 O O . PRO A 1 81 ? 0.240 -15.939 -18.816 1.00 45.31 81 PRO A O 1
ATOM 624 N N . ILE A 1 82 ? 1.989 -16.558 -17.527 1.00 45.78 82 ILE A N 1
ATOM 625 C CA . ILE A 1 82 ? 2.995 -16.644 -18.596 1.00 45.78 82 ILE A CA 1
ATOM 626 C C . ILE A 1 82 ? 2.762 -17.935 -19.380 1.00 45.78 82 ILE A C 1
ATOM 628 O O . ILE A 1 82 ? 2.492 -18.962 -18.712 1.00 45.78 82 ILE A O 1
#